Protein AF-A0AAD7THH6-F1 (afdb_monomer_lite)

InterPro domains:
  IPR002044 Carbohydrate binding module family 20 [PF00686] (6-81)
  IPR002044 Carbohydrate binding module family 20 [PS51166] (1-86)
  IPR002044 Carbohydrate binding module family 20 [SM01065] (1-83)
  IPR013783 Immunoglobulin-like fold [G3DSA:2.60.40.10] (3-86)
  IPR013784 Carbohydrate-binding-like fold [SSF49452] (5-85)

Organism: NCBI:txid1111947

pLDDT: mean 92.35, std 12.24, range [40.47, 98.69]

Structure (mmCIF, N/CA/C/O backbone):
data_AF-A0AAD7THH6-F1
#
_entry.id   AF-A0AAD7THH6-F1
#
loop_
_atom_site.group_PDB
_atom_site.id
_atom_site.type_symbol
_atom_site.label_atom_id
_atom_site.label_alt_id
_atom_site.label_comp_id
_atom_site.label_asym_id
_atom_site.label_entity_id
_atom_site.label_seq_id
_atom_site.pdbx_PDB_ins_code
_atom_site.Cartn_x
_atom_site.Cartn_y
_atom_site.Cartn_z
_atom_site.occupancy
_atom_site.B_iso_or_equiv
_atom_site.auth_seq_id
_atom_site.auth_comp_id
_atom_site.auth_asym_id
_atom_site.auth_atom_id
_atom_site.pdbx_PDB_model_num
ATOM 1 N N . MET A 1 1 ? 12.698 0.909 -31.842 1.00 40.47 1 MET A N 1
ATOM 2 C CA . MET A 1 1 ? 12.379 1.640 -30.598 1.00 40.47 1 MET A CA 1
ATOM 3 C C . MET A 1 1 ? 12.294 0.603 -29.492 1.00 40.47 1 MET A C 1
ATOM 5 O O . MET A 1 1 ? 11.523 -0.333 -29.642 1.00 40.47 1 MET A O 1
ATOM 9 N N . LEU A 1 2 ? 13.151 0.678 -28.473 1.00 42.34 2 LEU A N 1
ATOM 10 C CA . LEU A 1 2 ? 13.078 -0.213 -27.312 1.00 42.34 2 LEU A CA 1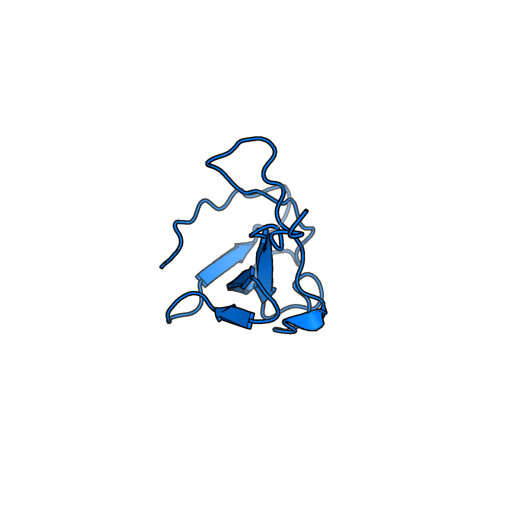
ATOM 11 C C . LEU A 1 2 ? 12.004 0.338 -26.371 1.00 42.34 2 LEU A C 1
ATOM 13 O O . LEU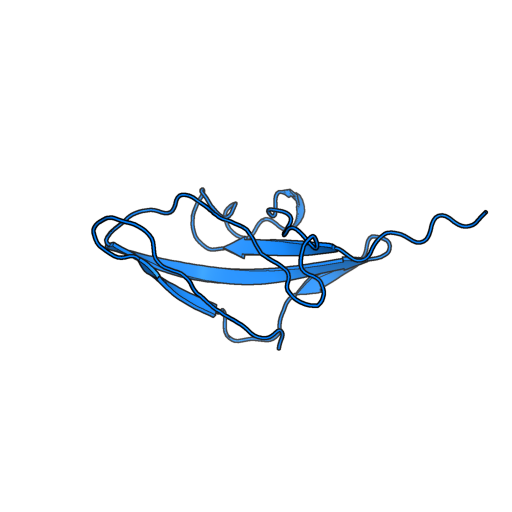 A 1 2 ? 12.124 1.470 -25.909 1.00 42.34 2 LEU A O 1
ATOM 17 N N . ASN A 1 3 ? 10.959 -0.448 -26.115 1.00 49.97 3 ASN A N 1
ATOM 18 C CA . ASN A 1 3 ? 10.012 -0.178 -25.040 1.00 49.97 3 ASN A CA 1
ATOM 19 C C . ASN A 1 3 ? 10.781 -0.313 -23.723 1.00 49.97 3 ASN A C 1
ATOM 21 O O . ASN A 1 3 ? 10.998 -1.428 -23.257 1.00 49.97 3 ASN A O 1
ATOM 25 N N . VAL A 1 4 ? 11.239 0.797 -23.147 1.00 51.00 4 VAL A N 1
ATOM 26 C CA . VAL A 1 4 ? 11.726 0.792 -21.766 1.00 51.00 4 VAL A CA 1
ATOM 27 C C . VAL A 1 4 ? 10.511 0.449 -20.902 1.00 51.00 4 VAL A C 1
ATOM 29 O O . VAL A 1 4 ? 9.526 1.189 -20.958 1.00 51.00 4 VAL A O 1
ATOM 32 N N . PRO A 1 5 ? 10.503 -0.663 -20.149 1.00 54.22 5 PRO A N 1
ATOM 33 C CA . PRO A 1 5 ? 9.418 -0.932 -19.220 1.00 54.22 5 PRO A CA 1
ATOM 34 C C . PRO A 1 5 ? 9.386 0.229 -18.227 1.00 54.22 5 PRO A C 1
ATOM 36 O O . PRO A 1 5 ? 10.382 0.468 -17.547 1.00 54.22 5 PRO A O 1
ATOM 39 N N . ALA A 1 6 ? 8.293 0.989 -18.186 1.00 65.69 6 ALA A N 1
ATOM 40 C CA . ALA A 1 6 ? 8.168 2.099 -17.252 1.00 65.69 6 ALA A CA 1
ATOM 41 C C . ALA A 1 6 ? 8.389 1.577 -15.822 1.00 65.69 6 ALA A C 1
ATOM 43 O O . ALA A 1 6 ? 7.747 0.608 -15.403 1.00 65.69 6 ALA A O 1
ATOM 44 N N . GLU A 1 7 ? 9.332 2.181 -15.099 1.00 77.38 7 GLU A N 1
ATOM 45 C CA . GLU A 1 7 ? 9.506 1.928 -13.675 1.00 77.38 7 GLU A CA 1
ATOM 46 C C . GLU A 1 7 ? 8.257 2.424 -12.955 1.00 77.38 7 GLU A C 1
ATOM 48 O O . GLU A 1 7 ? 7.917 3.604 -13.017 1.00 77.38 7 GLU A O 1
ATOM 53 N N . ASN A 1 8 ? 7.550 1.501 -12.314 1.00 90.19 8 ASN A N 1
ATOM 54 C CA . ASN A 1 8 ? 6.323 1.803 -11.600 1.00 90.19 8 ASN A CA 1
ATOM 55 C C . ASN A 1 8 ? 6.450 1.295 -10.165 1.00 90.19 8 ASN A C 1
ATOM 57 O O . ASN A 1 8 ? 6.912 0.171 -9.928 1.00 90.19 8 ASN A O 1
ATOM 61 N N . ILE A 1 9 ? 6.022 2.135 -9.227 1.00 95.19 9 ILE A N 1
ATOM 62 C CA . ILE A 1 9 ? 5.924 1.799 -7.811 1.00 95.19 9 ILE A CA 1
ATOM 63 C C . ILE A 1 9 ? 4.492 1.351 -7.536 1.00 95.19 9 ILE A C 1
ATOM 65 O O . ILE A 1 9 ? 3.531 1.983 -7.980 1.00 95.19 9 ILE A O 1
ATOM 69 N N . TYR A 1 10 ? 4.363 0.249 -6.812 1.00 97.06 10 TYR A N 1
ATOM 70 C CA . TYR A 1 10 ? 3.097 -0.323 -6.382 1.00 97.06 10 TYR A CA 1
ATOM 71 C C . TYR A 1 10 ? 3.104 -0.512 -4.865 1.00 97.06 10 TYR A C 1
ATOM 73 O O . TYR A 1 10 ? 4.164 -0.501 -4.241 1.00 97.06 10 TYR A O 1
ATOM 81 N N . ILE A 1 11 ? 1.928 -0.724 -4.284 1.00 98.25 11 ILE A N 1
ATOM 82 C CA . ILE A 1 11 ? 1.731 -1.045 -2.869 1.00 98.25 11 ILE A CA 1
ATOM 83 C C . ILE A 1 11 ? 0.887 -2.315 -2.722 1.00 98.25 11 ILE A C 1
ATOM 85 O O . ILE A 1 11 ? -0.092 -2.522 -3.444 1.00 98.25 11 ILE A O 1
ATOM 89 N N . THR A 1 12 ? 1.261 -3.163 -1.768 1.00 98.69 12 THR A N 1
ATOM 90 C CA . THR A 1 12 ? 0.457 -4.296 -1.291 1.00 98.69 12 THR A CA 1
ATOM 91 C C . THR A 1 12 ? 0.678 -4.491 0.213 1.00 98.69 12 THR A C 1
ATOM 93 O O . THR A 1 12 ? 1.639 -3.956 0.769 1.00 98.69 12 THR A O 1
ATOM 96 N N . GLY A 1 13 ? -0.219 -5.200 0.894 1.00 98.56 13 GLY A N 1
ATOM 97 C CA . GLY A 1 13 ? -0.214 -5.289 2.349 1.00 98.56 13 GLY A CA 1
ATOM 98 C C . GLY A 1 13 ? -1.173 -6.321 2.919 1.00 98.56 13 GLY A C 1
ATOM 99 O O . GLY A 1 13 ? -1.769 -7.108 2.191 1.00 98.56 13 GLY A O 1
ATOM 100 N N . SER A 1 14 ? -1.315 -6.299 4.239 1.00 98.69 14 SER A N 1
ATOM 101 C CA . SER A 1 14 ? -1.935 -7.351 5.050 1.00 98.69 14 SER A CA 1
ATOM 102 C C . SER A 1 14 ? -3.459 -7.450 4.972 1.00 98.69 14 SER A C 1
ATOM 104 O O . SER A 1 14 ? -4.028 -8.351 5.583 1.00 98.69 14 SER A O 1
ATOM 106 N N . VAL A 1 15 ? -4.123 -6.527 4.274 1.00 98.44 15 VAL A N 1
ATOM 107 C CA . VAL A 1 15 ? -5.587 -6.470 4.159 1.00 98.44 15 VAL A CA 1
ATOM 108 C C . VAL A 1 15 ? -6.027 -6.607 2.706 1.00 98.44 15 VAL A C 1
ATOM 110 O O . VAL A 1 15 ? -5.298 -6.207 1.799 1.00 98.44 15 VAL A O 1
ATOM 113 N N . ASP A 1 16 ? -7.257 -7.071 2.481 1.00 98.38 16 ASP A N 1
ATOM 114 C CA . ASP A 1 16 ? -7.863 -7.217 1.148 1.00 98.38 16 ASP A CA 1
ATOM 115 C C . ASP A 1 16 ? -7.789 -5.933 0.313 1.00 98.38 16 ASP A C 1
ATOM 117 O O . ASP A 1 16 ? -7.472 -5.971 -0.874 1.00 98.38 16 ASP A O 1
ATOM 121 N N . ALA A 1 17 ? -8.007 -4.772 0.940 1.00 98.25 17 ALA A N 1
ATOM 122 C CA . ALA A 1 17 ? -7.892 -3.473 0.276 1.00 98.25 17 ALA A CA 1
ATOM 123 C C . ALA A 1 17 ? -6.476 -3.205 -0.272 1.00 98.25 17 ALA A C 1
ATOM 125 O O . ALA A 1 17 ? -6.327 -2.479 -1.250 1.00 98.25 17 ALA A O 1
ATOM 126 N N . LEU A 1 18 ? -5.452 -3.826 0.320 1.00 98.56 18 LEU A N 1
ATOM 127 C CA . LEU A 1 18 ? -4.062 -3.833 -0.136 1.00 98.56 18 LEU A CA 1
ATOM 128 C C . LEU A 1 18 ? -3.648 -5.190 -0.724 1.00 98.56 18 LEU A C 1
ATOM 130 O O . LEU A 1 18 ? -2.460 -5.474 -0.859 1.00 98.56 18 LEU A O 1
ATOM 134 N N . GLN A 1 19 ? -4.612 -6.003 -1.150 1.00 98.62 19 GLN A N 1
ATOM 135 C CA . GLN A 1 19 ? -4.394 -7.186 -1.981 1.00 98.62 19 GLN A CA 1
ATOM 136 C C . GLN A 1 19 ? -3.631 -8.332 -1.297 1.00 98.62 19 GLN A C 1
ATOM 138 O O . GLN A 1 19 ? -3.039 -9.155 -1.990 1.00 98.62 19 GLN A O 1
ATOM 143 N N . ASN A 1 20 ? -3.659 -8.418 0.039 1.00 98.19 20 ASN A N 1
ATOM 144 C CA . ASN A 1 20 ? -3.144 -9.561 0.812 1.00 98.19 20 ASN A CA 1
ATOM 145 C C . ASN A 1 20 ? -1.730 -10.010 0.398 1.00 98.19 20 ASN A C 1
ATOM 147 O O . ASN A 1 20 ? -1.495 -11.181 0.098 1.00 98.19 20 ASN A O 1
ATOM 151 N N . TRP A 1 21 ? -0.795 -9.060 0.350 1.00 98.31 21 TRP A N 1
ATOM 152 C CA . TRP A 1 21 ? 0.604 -9.258 -0.047 1.00 98.31 21 TRP A CA 1
ATOM 153 C C . TRP A 1 21 ? 0.824 -9.788 -1.474 1.00 98.31 21 TRP A C 1
ATOM 155 O O . TRP A 1 21 ? 1.924 -10.240 -1.788 1.00 98.31 21 TRP A O 1
ATOM 165 N N . SER A 1 22 ? -0.180 -9.731 -2.357 1.00 98.19 22 SER A N 1
ATOM 166 C CA . SER A 1 22 ? -0.069 -10.175 -3.749 1.00 98.19 22 SER A CA 1
ATOM 167 C C . SER A 1 22 ? 0.711 -9.167 -4.604 1.00 98.19 22 SER A C 1
ATOM 169 O O . SER A 1 22 ? 0.208 -8.071 -4.872 1.00 98.19 22 SER A O 1
ATOM 171 N N . PRO A 1 23 ? 1.894 -9.530 -5.140 1.00 95.88 23 PRO A N 1
ATOM 172 C CA . PRO A 1 23 ? 2.605 -8.672 -6.081 1.00 95.88 23 PRO A CA 1
ATOM 173 C C . PRO A 1 23 ? 1.850 -8.526 -7.390 1.00 95.88 23 PRO A C 1
ATOM 175 O O . PRO A 1 23 ? 1.901 -7.464 -8.001 1.00 95.88 23 PRO A O 1
ATOM 178 N N . ASP A 1 24 ? 1.148 -9.571 -7.823 1.00 95.75 24 ASP A N 1
ATOM 179 C CA . ASP A 1 24 ? 0.448 -9.598 -9.106 1.00 95.75 24 ASP A CA 1
ATOM 180 C C . ASP A 1 24 ? -0.699 -8.589 -9.129 1.00 95.75 24 ASP A C 1
ATOM 182 O O . ASP A 1 24 ? -0.831 -7.840 -10.097 1.00 95.75 24 ASP A O 1
ATOM 186 N N . ASN A 1 25 ? -1.440 -8.492 -8.021 1.00 97.00 25 ASN A N 1
ATOM 187 C CA . ASN A 1 25 ? -2.591 -7.600 -7.882 1.00 97.00 25 ASN A CA 1
ATOM 188 C C . ASN A 1 25 ? -2.263 -6.256 -7.213 1.00 97.00 25 ASN A C 1
ATOM 190 O O . ASN A 1 25 ? -3.164 -5.440 -7.050 1.00 97.00 25 ASN A O 1
ATOM 194 N N . ALA A 1 26 ? -1.004 -6.014 -6.824 1.00 97.69 26 ALA A N 1
ATOM 195 C CA . ALA A 1 26 ? -0.584 -4.798 -6.127 1.00 97.69 26 ALA A CA 1
ATOM 196 C C . ALA A 1 26 ? -1.078 -3.511 -6.814 1.00 97.69 26 ALA A C 1
ATOM 198 O O . ALA A 1 26 ? -1.116 -3.409 -8.043 1.00 97.69 26 ALA A O 1
ATOM 199 N N . LEU A 1 27 ? -1.418 -2.504 -6.010 1.00 98.06 27 LEU A N 1
ATOM 200 C CA . LEU A 1 27 ? -2.017 -1.257 -6.481 1.00 98.06 27 LEU A CA 1
ATOM 201 C C . LEU A 1 27 ? -0.942 -0.297 -6.990 1.00 98.06 27 LEU A C 1
ATOM 203 O O . LEU A 1 27 ? 0.046 -0.071 -6.300 1.00 98.06 27 LEU A O 1
ATOM 207 N N . ILE A 1 28 ? -1.128 0.290 -8.173 1.00 96.3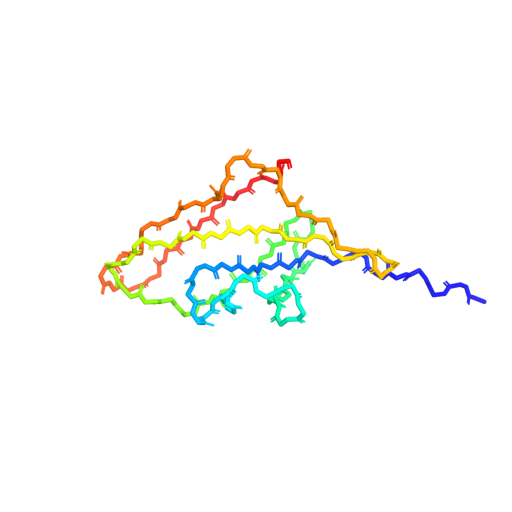8 28 ILE A N 1
ATOM 208 C CA . ILE A 1 28 ? -0.167 1.230 -8.770 1.00 96.38 28 ILE A CA 1
ATOM 209 C C . ILE A 1 28 ? -0.250 2.619 -8.125 1.00 96.38 28 ILE A C 1
ATOM 211 O O . ILE A 1 28 ? -1.342 3.158 -7.944 1.00 96.38 28 ILE A O 1
ATOM 215 N N . LEU A 1 29 ? 0.898 3.226 -7.817 1.00 96.81 29 LEU A N 1
ATOM 216 C CA . LEU A 1 29 ? 0.966 4.620 -7.379 1.00 96.81 29 LEU A CA 1
ATOM 217 C C . LEU A 1 29 ? 1.046 5.564 -8.588 1.00 96.81 29 LEU A C 1
ATOM 219 O O . LEU A 1 29 ? 1.724 5.288 -9.577 1.00 96.81 29 LEU A O 1
ATOM 223 N N . SER A 1 30 ? 0.398 6.723 -8.484 1.00 95.06 30 SER A N 1
ATOM 224 C CA . SER A 1 30 ? 0.485 7.797 -9.473 1.00 95.06 30 SER A CA 1
ATOM 225 C C . SER A 1 30 ? 1.812 8.546 -9.355 1.00 95.06 30 SER A C 1
ATOM 227 O O . SER A 1 30 ? 2.165 9.003 -8.272 1.00 95.06 30 SER A O 1
ATOM 229 N N . ALA A 1 31 ? 2.507 8.735 -10.480 1.00 92.62 31 ALA A N 1
ATOM 230 C CA . ALA A 1 31 ? 3.720 9.553 -10.588 1.00 92.62 31 ALA A CA 1
ATOM 231 C C . ALA A 1 31 ? 3.437 11.006 -11.035 1.00 92.62 31 ALA A C 1
ATOM 233 O O . ALA A 1 31 ? 4.341 11.704 -11.491 1.00 92.62 31 ALA A O 1
ATOM 234 N N . ALA A 1 32 ? 2.183 11.470 -10.943 1.00 91.06 32 ALA A N 1
ATOM 235 C CA . ALA A 1 32 ? 1.771 12.788 -11.444 1.00 91.06 32 ALA A CA 1
ATOM 236 C C . ALA A 1 32 ? 2.524 13.970 -10.800 1.00 91.06 32 ALA A C 1
ATOM 238 O O . ALA A 1 32 ? 2.627 15.027 -11.414 1.00 91.06 32 ALA A O 1
ATOM 239 N N . ASN A 1 33 ? 3.068 13.781 -9.593 1.00 88.94 33 ASN A N 1
ATOM 240 C CA . ASN A 1 33 ? 3.807 14.793 -8.835 1.00 88.94 33 ASN A CA 1
ATOM 241 C C . ASN A 1 33 ? 5.277 14.391 -8.618 1.00 88.94 33 ASN A C 1
ATOM 243 O O . ASN A 1 33 ? 5.828 14.621 -7.541 1.00 88.94 33 ASN A O 1
ATOM 247 N N . TYR A 1 34 ? 5.903 13.747 -9.611 1.00 83.88 34 TYR A N 1
ATOM 248 C CA . TYR A 1 34 ? 7.297 13.296 -9.532 1.00 83.88 34 TYR A CA 1
ATOM 249 C C . TYR A 1 34 ? 8.228 14.387 -8.948 1.00 83.88 34 TYR A C 1
ATOM 251 O O . TYR A 1 34 ? 8.147 15.540 -9.381 1.00 83.88 34 TYR A O 1
ATOM 259 N N . PRO A 1 35 ? 9.118 14.061 -7.986 1.00 89.81 35 PRO A N 1
ATOM 260 C CA . PRO A 1 35 ? 9.550 12.724 -7.555 1.00 89.81 35 PRO A CA 1
ATOM 261 C C . PRO A 1 35 ? 8.678 12.064 -6.472 1.00 89.81 35 PRO A C 1
ATOM 263 O O . PRO A 1 35 ? 9.132 11.137 -5.811 1.00 89.81 35 PRO A O 1
ATOM 266 N N . ILE A 1 36 ? 7.443 12.527 -6.261 1.00 90.88 36 ILE A N 1
ATOM 267 C CA . ILE A 1 36 ? 6.510 11.932 -5.298 1.00 90.88 36 ILE A CA 1
ATOM 268 C C . ILE A 1 36 ? 5.550 10.987 -6.025 1.00 90.88 36 ILE A C 1
ATOM 270 O O . ILE A 1 36 ? 4.872 11.379 -6.980 1.00 90.88 36 ILE A O 1
ATOM 274 N N . TRP A 1 37 ? 5.459 9.756 -5.522 1.00 94.25 37 TRP A N 1
ATOM 275 C CA . TRP A 1 37 ? 4.449 8.776 -5.913 1.00 94.25 37 TRP A CA 1
ATOM 276 C C . TRP A 1 37 ? 3.346 8.717 -4.859 1.00 94.25 37 TRP A C 1
ATOM 278 O O . TRP A 1 37 ? 3.642 8.682 -3.666 1.00 94.25 37 TRP A O 1
ATOM 288 N N . SER A 1 38 ? 2.077 8.688 -5.271 1.00 96.56 38 SER A N 1
ATOM 289 C CA . SER A 1 38 ? 0.960 8.653 -4.319 1.00 96.56 38 SER A CA 1
ATOM 290 C C . SER A 1 38 ? -0.255 7.864 -4.802 1.00 96.56 38 SER A C 1
ATOM 292 O O . SER A 1 38 ? -0.490 7.685 -5.997 1.00 96.56 38 SER A O 1
ATOM 294 N N . ILE A 1 39 ? -1.042 7.384 -3.841 1.00 97.56 39 ILE A N 1
ATOM 295 C CA . ILE A 1 39 ? -2.340 6.740 -4.043 1.00 97.56 39 ILE A CA 1
ATOM 296 C C . ILE A 1 39 ? -3.237 7.048 -2.839 1.00 97.56 39 ILE A C 1
ATOM 298 O O . ILE A 1 39 ? -2.751 7.238 -1.725 1.00 97.56 39 ILE A O 1
ATOM 302 N N . THR A 1 40 ? -4.549 7.086 -3.054 1.00 97.88 40 THR A N 1
ATOM 303 C CA . THR A 1 40 ? -5.552 7.099 -1.983 1.00 97.88 40 THR A CA 1
ATOM 304 C C . THR A 1 40 ? -6.295 5.771 -1.999 1.00 97.88 40 THR A C 1
ATOM 306 O O . THR A 1 40 ? -6.812 5.369 -3.040 1.00 97.88 40 THR A O 1
ATOM 309 N N . VAL A 1 41 ? -6.345 5.087 -0.854 1.00 97.81 41 VAL A N 1
ATOM 310 C CA . VAL A 1 41 ? -6.978 3.769 -0.705 1.00 97.81 41 VAL A CA 1
ATOM 311 C C . VAL A 1 41 ? -7.953 3.813 0.466 1.00 97.81 41 VAL A C 1
ATOM 313 O O . VAL A 1 41 ? -7.627 4.339 1.528 1.00 97.81 41 VAL A O 1
ATOM 316 N N . ASN A 1 42 ? -9.144 3.241 0.282 1.00 98.06 42 ASN A N 1
ATOM 317 C CA . ASN A 1 42 ? -10.088 3.032 1.377 1.00 98.06 42 ASN A CA 1
ATOM 318 C C . ASN A 1 42 ? -9.634 1.825 2.200 1.00 98.06 42 ASN A C 1
ATOM 320 O O . ASN A 1 42 ? -9.601 0.707 1.687 1.00 98.06 42 ASN A O 1
ATOM 324 N N . LEU A 1 43 ? -9.286 2.054 3.463 1.00 97.88 43 LEU A N 1
ATOM 325 C CA . LEU A 1 43 ? -8.781 1.028 4.372 1.00 97.88 43 LEU A CA 1
ATOM 326 C C . LEU A 1 43 ? -9.766 0.777 5.524 1.00 97.88 43 LEU A C 1
ATOM 328 O O . LEU A 1 43 ? -10.540 1.676 5.866 1.00 97.88 43 LEU A O 1
ATOM 332 N N . PRO A 1 44 ? -9.741 -0.418 6.146 1.00 97.75 44 PRO A N 1
ATOM 333 C CA . PRO A 1 44 ? -10.495 -0.677 7.368 1.00 97.75 44 PRO A CA 1
ATOM 334 C C . PRO A 1 44 ? -10.168 0.360 8.445 1.00 97.75 44 PRO A C 1
ATOM 336 O O . PRO A 1 44 ? -8.996 0.657 8.674 1.00 97.75 44 PRO A O 1
ATOM 339 N N . ALA A 1 45 ? -11.188 0.914 9.099 1.00 97.88 45 ALA A N 1
ATOM 340 C CA . ALA A 1 45 ? -11.019 1.866 10.196 1.00 97.88 45 ALA A CA 1
ATOM 341 C C . ALA A 1 45 ? -10.506 1.175 11.472 1.00 97.88 45 ALA A C 1
ATOM 343 O O . ALA A 1 45 ? -10.709 -0.028 11.653 1.00 97.88 45 ALA A O 1
ATOM 344 N N . SER A 1 46 ? -9.868 1.937 12.366 1.00 97.88 46 SER A N 1
ATOM 345 C CA . SER A 1 46 ? -9.365 1.456 13.666 1.00 97.88 46 SER A CA 1
ATOM 346 C C . SER A 1 46 ? -8.543 0.158 13.582 1.00 97.88 46 SER A C 1
ATOM 348 O O . SER A 1 46 ? -8.682 -0.723 14.429 1.00 97.88 46 SER A O 1
ATOM 350 N N . SER A 1 47 ? -7.728 0.009 12.538 1.00 97.75 47 SER A N 1
ATOM 351 C CA . SER A 1 47 ? -7.019 -1.236 12.228 1.00 97.75 47 SER A CA 1
ATOM 352 C C . SER A 1 47 ? -5.528 -0.983 12.041 1.00 97.75 47 SER A C 1
ATOM 354 O O . SER A 1 47 ? -5.139 -0.028 11.367 1.00 97.75 47 SER A O 1
ATOM 356 N N . THR A 1 48 ? -4.691 -1.856 12.606 1.00 98.12 48 THR A N 1
ATOM 357 C CA . THR A 1 48 ? -3.258 -1.896 12.289 1.00 98.12 48 THR A CA 1
ATOM 358 C C . THR A 1 48 ? -3.058 -2.655 10.984 1.00 98.12 48 THR A C 1
ATOM 360 O O . THR A 1 48 ? -3.503 -3.793 10.844 1.00 98.12 48 THR A O 1
ATOM 363 N N . ILE A 1 49 ? -2.411 -2.007 10.021 1.00 98.38 49 ILE A N 1
ATOM 364 C CA . ILE A 1 49 ? -2.213 -2.507 8.664 1.00 98.38 49 ILE A CA 1
ATOM 365 C C . ILE A 1 49 ? -0.725 -2.478 8.367 1.00 98.38 49 ILE A C 1
ATOM 367 O O . ILE A 1 49 ? -0.077 -1.444 8.523 1.00 98.38 49 ILE A O 1
ATOM 371 N N . GLU A 1 50 ? -0.206 -3.608 7.905 1.00 98.62 50 GLU A N 1
ATOM 372 C CA . GLU A 1 50 ? 1.153 -3.709 7.399 1.00 98.62 50 GLU A CA 1
ATOM 373 C C . GLU A 1 50 ? 1.147 -3.656 5.876 1.00 98.62 50 GLU A C 1
ATOM 375 O O . GLU A 1 50 ? 0.226 -4.157 5.226 1.00 98.62 50 GLU A O 1
ATOM 380 N N . TYR A 1 51 ? 2.173 -3.050 5.296 1.00 98.56 51 TYR A N 1
ATOM 381 C CA . TYR A 1 51 ? 2.307 -2.929 3.850 1.00 98.56 51 TYR A CA 1
ATOM 382 C C . TYR A 1 51 ? 3.768 -2.766 3.439 1.00 98.56 51 TYR A C 1
ATOM 384 O O . TYR A 1 51 ? 4.648 -2.489 4.257 1.00 98.56 51 TYR A O 1
ATOM 392 N N . LYS A 1 52 ? 4.018 -2.934 2.142 1.00 98.50 52 LYS A N 1
ATOM 393 C CA . LYS A 1 52 ? 5.286 -2.599 1.497 1.00 98.50 52 LYS A CA 1
ATOM 394 C C . LYS A 1 52 ? 5.047 -1.988 0.135 1.00 98.50 52 LYS A C 1
ATOM 396 O O . LYS A 1 52 ? 4.067 -2.302 -0.550 1.00 98.50 52 LYS A O 1
ATOM 401 N N . TYR A 1 53 ? 6.009 -1.177 -0.275 1.00 97.75 53 TYR A N 1
ATOM 402 C CA . TYR A 1 53 ? 6.133 -0.806 -1.668 1.00 97.75 53 TYR A CA 1
ATOM 403 C C . TYR A 1 53 ? 6.859 -1.904 -2.449 1.00 97.75 53 TYR A C 1
ATOM 405 O O . TYR A 1 53 ? 7.766 -2.573 -1.946 1.00 97.75 53 TYR A O 1
ATOM 413 N N . ILE A 1 54 ? 6.460 -2.087 -3.704 1.00 97.19 54 ILE A N 1
ATOM 414 C CA . ILE A 1 54 ? 7.179 -2.923 -4.660 1.00 97.19 54 ILE A CA 1
ATOM 415 C C . ILE A 1 54 ? 7.465 -2.121 -5.923 1.00 97.19 54 ILE A C 1
ATOM 417 O O . ILE A 1 54 ? 6.608 -1.411 -6.449 1.00 97.19 54 ILE A O 1
ATOM 421 N N . ARG A 1 55 ? 8.679 -2.260 -6.438 1.00 95.12 55 ARG A N 1
ATOM 422 C CA . ARG A 1 55 ? 9.074 -1.745 -7.742 1.00 95.12 55 ARG A CA 1
ATOM 423 C C . ARG A 1 55 ? 8.923 -2.866 -8.757 1.00 95.12 55 ARG A C 1
ATOM 425 O O . ARG A 1 55 ? 9.512 -3.933 -8.588 1.00 95.12 55 ARG A O 1
ATOM 432 N N . LYS A 1 56 ? 8.174 -2.615 -9.832 1.00 92.94 56 LYS A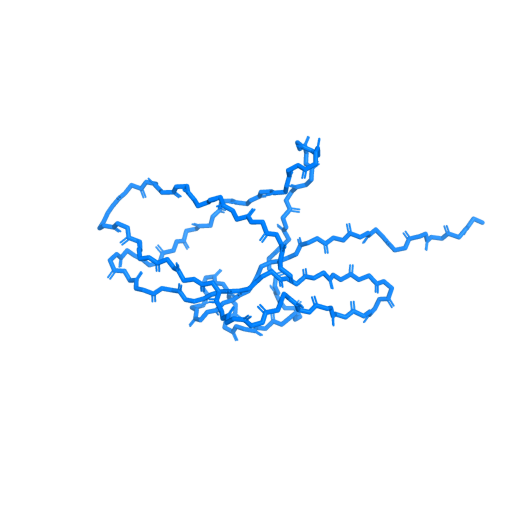 N 1
ATOM 433 C CA . LYS A 1 56 ? 8.144 -3.512 -10.995 1.00 92.94 56 LYS A CA 1
ATOM 434 C C . LYS A 1 56 ? 8.911 -2.875 -12.142 1.00 92.94 56 LYS A C 1
ATOM 436 O O . LYS A 1 56 ? 8.561 -1.788 -12.599 1.00 92.94 56 LYS A O 1
ATOM 441 N N . TYR A 1 57 ? 9.954 -3.554 -12.606 1.00 89.94 57 TYR A N 1
ATOM 442 C CA . TYR A 1 57 ? 10.774 -3.097 -13.723 1.00 89.94 57 TYR A CA 1
ATOM 443 C C . TYR A 1 57 ? 11.270 -4.293 -14.532 1.00 89.94 57 TYR A C 1
ATOM 445 O O . TYR A 1 57 ? 11.854 -5.221 -13.983 1.00 89.94 57 TYR A O 1
ATOM 453 N N . ASN A 1 58 ? 11.029 -4.275 -15.844 1.00 87.50 58 ASN A N 1
ATOM 454 C CA . ASN A 1 58 ? 11.458 -5.331 -16.767 1.00 87.50 58 ASN A CA 1
ATOM 455 C C . ASN A 1 58 ? 11.059 -6.760 -16.336 1.00 87.50 58 ASN A C 1
ATOM 457 O O . ASN A 1 58 ? 11.852 -7.693 -16.427 1.00 87.50 58 ASN A O 1
ATOM 461 N N . GLY A 1 59 ? 9.840 -6.920 -15.811 1.00 85.38 59 GLY A N 1
ATOM 462 C CA . GLY A 1 59 ? 9.328 -8.206 -15.320 1.00 85.38 59 GLY A CA 1
ATOM 463 C C . GLY A 1 59 ? 9.872 -8.641 -13.954 1.00 85.38 59 GLY A C 1
ATOM 464 O O . GLY A 1 59 ? 9.372 -9.611 -13.395 1.00 85.38 59 GLY A O 1
ATOM 465 N N . ALA A 1 60 ? 10.842 -7.921 -13.387 1.00 91.50 60 ALA A N 1
ATOM 466 C CA . ALA A 1 60 ? 11.309 -8.148 -12.027 1.00 91.50 60 ALA A CA 1
ATOM 467 C C . ALA A 1 60 ? 10.440 -7.389 -11.018 1.00 91.50 60 ALA A C 1
ATOM 469 O O . ALA A 1 60 ? 10.038 -6.247 -11.262 1.00 91.50 60 ALA A O 1
ATOM 470 N N . VAL A 1 61 ? 10.193 -8.027 -9.873 1.00 95.69 61 VAL A N 1
ATOM 471 C CA . VAL A 1 61 ? 9.567 -7.424 -8.694 1.00 95.69 61 VAL A CA 1
ATOM 472 C C . VAL A 1 61 ? 10.635 -7.275 -7.618 1.00 95.69 61 VAL A C 1
ATOM 474 O O . VAL A 1 61 ? 11.203 -8.265 -7.162 1.00 95.69 61 VAL A O 1
ATOM 477 N N . THR A 1 62 ? 10.894 -6.042 -7.200 1.00 96.75 62 THR A N 1
ATOM 478 C CA . THR A 1 62 ? 11.769 -5.731 -6.068 1.00 96.75 62 THR A CA 1
ATOM 479 C C . THR A 1 62 ? 10.914 -5.201 -4.934 1.00 96.75 62 THR A C 1
ATOM 481 O O . THR A 1 62 ? 10.166 -4.245 -5.121 1.00 96.75 62 THR A O 1
ATOM 484 N N . TRP A 1 63 ? 11.013 -5.829 -3.771 1.00 97.56 63 TRP A N 1
ATOM 485 C CA . TRP A 1 63 ? 10.338 -5.376 -2.563 1.00 97.56 63 TRP A CA 1
ATOM 486 C C . TRP A 1 63 ? 11.183 -4.344 -1.833 1.00 97.56 63 TRP A C 1
ATOM 488 O O . TRP A 1 63 ? 12.411 -4.398 -1.875 1.00 97.56 63 TRP A O 1
ATOM 498 N N . GLU A 1 64 ? 10.510 -3.445 -1.131 1.00 96.88 64 GLU A N 1
ATOM 499 C CA . GLU A 1 64 ? 11.134 -2.616 -0.111 1.00 96.88 64 GLU A CA 1
ATOM 500 C C . GLU A 1 64 ? 11.771 -3.482 0.991 1.00 96.88 64 GLU A C 1
ATOM 502 O O . GLU A 1 64 ? 11.263 -4.559 1.347 1.00 96.88 64 GLU A O 1
ATOM 507 N N . SER A 1 65 ? 12.888 -3.002 1.536 1.00 96.81 65 SER A N 1
ATOM 508 C CA . SER A 1 65 ? 13.632 -3.687 2.594 1.00 96.8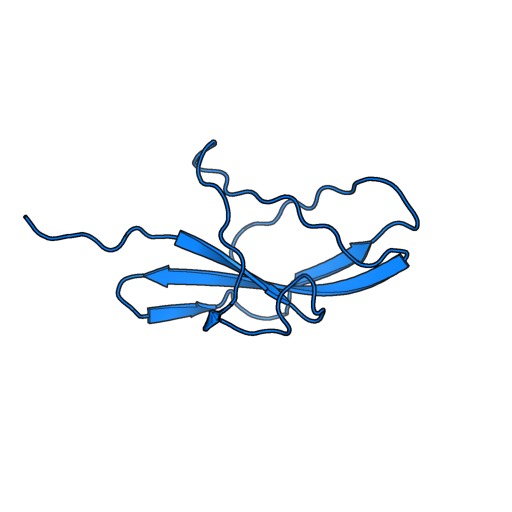1 65 SER A CA 1
ATOM 509 C C . SER A 1 65 ? 12.802 -3.872 3.876 1.00 96.81 65 SER A C 1
ATOM 511 O O . SER A 1 65 ? 11.910 -3.082 4.184 1.00 96.81 65 SER A O 1
ATOM 513 N N . ASP A 1 66 ? 13.093 -4.927 4.643 1.00 95.69 66 ASP A N 1
ATOM 514 C CA . ASP A 1 66 ? 12.472 -5.162 5.955 1.00 95.69 66 ASP A CA 1
ATOM 515 C C . ASP A 1 66 ? 12.842 -4.083 6.995 1.00 95.69 66 ASP A C 1
ATOM 517 O O . ASP A 1 66 ? 13.892 -3.445 6.878 1.00 95.69 66 ASP A O 1
ATOM 521 N N . PRO A 1 67 ? 12.017 -3.879 8.045 1.00 96.56 67 PRO A N 1
ATOM 522 C CA . PRO A 1 67 ? 10.727 -4.539 8.322 1.00 96.56 67 PRO A CA 1
ATOM 523 C C . PRO A 1 67 ? 9.584 -4.059 7.407 1.00 96.56 67 PRO A C 1
ATOM 525 O O . PRO A 1 67 ? 9.770 -3.141 6.616 1.00 96.56 67 PRO A O 1
ATOM 528 N N . ASN A 1 68 ? 8.384 -4.635 7.515 1.00 97.88 68 ASN A N 1
ATOM 529 C CA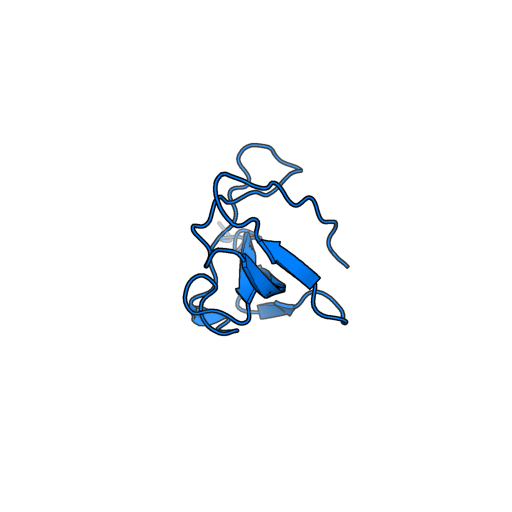 . ASN A 1 68 ? 7.179 -4.063 6.894 1.00 97.88 68 ASN A CA 1
ATOM 530 C C . ASN A 1 68 ? 6.943 -2.618 7.376 1.00 97.88 68 ASN A C 1
ATOM 532 O O . ASN A 1 68 ? 7.249 -2.294 8.526 1.00 97.88 68 ASN A O 1
ATOM 536 N N . ASN A 1 69 ? 6.377 -1.759 6.522 1.00 98.00 69 ASN A N 1
ATOM 537 C CA . ASN A 1 69 ? 5.777 -0.515 7.009 1.00 98.00 69 ASN A CA 1
ATOM 538 C C . ASN A 1 69 ? 4.478 -0.846 7.752 1.00 98.00 69 ASN A C 1
ATOM 540 O O . ASN A 1 69 ? 3.835 -1.860 7.467 1.00 98.00 69 ASN A O 1
ATOM 544 N N . SER A 1 70 ? 4.086 0.004 8.700 1.00 97.50 70 SER A N 1
ATOM 545 C CA . SER A 1 70 ? 2.883 -0.197 9.506 1.00 97.50 70 SER A CA 1
ATOM 546 C C . SER A 1 70 ? 2.200 1.129 9.811 1.00 97.50 70 SER A C 1
ATOM 548 O O . SER A 1 70 ? 2.853 2.099 10.195 1.00 97.50 70 SER A O 1
ATOM 550 N N . ILE A 1 71 ? 0.878 1.156 9.663 1.00 97.38 71 ILE A N 1
ATOM 551 C CA . ILE A 1 71 ? 0.018 2.271 10.072 1.00 97.38 71 ILE A CA 1
ATOM 552 C C . ILE A 1 71 ? -1.142 1.750 10.914 1.00 97.38 71 ILE A C 1
ATOM 554 O O . ILE A 1 71 ? -1.579 0.612 10.759 1.00 97.38 71 ILE A O 1
ATOM 558 N N . THR A 1 72 ? -1.682 2.601 11.785 1.00 97.94 72 THR A N 1
ATOM 559 C CA . THR A 1 72 ? -2.981 2.359 12.425 1.00 97.94 72 THR A CA 1
ATOM 560 C C . THR A 1 72 ? -3.965 3.403 11.930 1.00 97.94 72 THR A C 1
ATOM 562 O O . THR A 1 72 ? -3.753 4.601 12.119 1.00 97.94 72 THR A O 1
ATOM 565 N N . THR A 1 73 ? -5.020 2.955 11.255 1.00 97.56 73 THR A N 1
ATOM 566 C CA . THR A 1 73 ? -6.027 3.849 10.678 1.00 97.56 73 THR A CA 1
ATOM 567 C C . THR A 1 73 ? -6.878 4.501 11.773 1.00 97.56 73 THR A C 1
ATOM 569 O O . THR A 1 73 ? -7.157 3.875 12.802 1.00 97.56 73 THR A O 1
ATOM 572 N N . PRO A 1 74 ? -7.324 5.757 11.583 1.00 97.06 74 PRO A N 1
ATOM 573 C CA . PRO A 1 74 ? -8.263 6.382 12.506 1.00 97.06 74 PRO A CA 1
ATOM 574 C C . PRO A 1 74 ? -9.622 5.670 12.465 1.00 97.06 74 PRO A C 1
ATOM 576 O O . PRO A 1 74 ? -9.925 4.893 11.557 1.00 97.06 74 PRO A O 1
ATOM 579 N N . SER A 1 75 ? -10.481 5.971 13.438 1.00 97.19 75 SER A N 1
ATOM 580 C CA . SER A 1 75 ? -11.856 5.454 13.467 1.00 97.19 75 SER A CA 1
ATOM 581 C C . SER A 1 75 ? -12.741 6.014 12.349 1.00 97.19 75 SER A C 1
ATOM 583 O O . SER A 1 75 ? -13.767 5.421 12.023 1.00 97.19 75 SER A O 1
ATOM 585 N N . SER A 1 76 ? -12.371 7.160 11.772 1.00 95.94 76 SER A N 1
ATOM 586 C CA . SER A 1 76 ? -13.060 7.797 10.648 1.00 95.94 76 SER A CA 1
ATOM 587 C C . SER A 1 76 ? -12.172 8.854 9.980 1.00 95.94 76 SER A C 1
ATOM 589 O O . SER A 1 76 ? -11.160 9.273 10.543 1.00 95.94 76 SER A O 1
ATOM 591 N N . GLY A 1 77 ? -12.580 9.311 8.793 1.00 96.12 77 GLY A N 1
ATOM 592 C CA . GLY A 1 77 ? -11.893 10.365 8.047 1.00 96.12 77 GLY A CA 1
ATOM 593 C C . GLY A 1 77 ? -10.693 9.865 7.242 1.00 96.12 77 GLY A C 1
ATOM 594 O O . GLY A 1 77 ? -10.562 8.673 6.969 1.00 96.12 77 GLY A O 1
ATOM 595 N N . SER A 1 78 ? -9.834 10.803 6.847 1.00 94.62 78 SER A N 1
ATOM 596 C CA . SER A 1 78 ? -8.643 10.533 6.040 1.00 94.62 78 SER A CA 1
ATOM 597 C C . SER A 1 78 ? -7.373 10.703 6.866 1.00 94.62 78 SER A C 1
ATOM 599 O O . SER A 1 78 ? -7.280 11.596 7.706 1.00 94.62 78 SER A O 1
ATOM 601 N N . TYR A 1 79 ? -6.376 9.874 6.575 1.00 93.75 79 TYR A N 1
ATOM 602 C CA . TYR A 1 79 ? -5.032 9.954 7.135 1.00 93.75 79 TYR A CA 1
ATOM 603 C C . TYR A 1 79 ? -4.016 9.904 5.993 1.00 93.75 79 TYR A C 1
ATOM 605 O O . TYR A 1 79 ? -4.175 9.106 5.068 1.00 93.75 79 TYR A O 1
ATOM 613 N N . THR A 1 80 ? -2.987 10.748 6.058 1.00 96.44 80 THR A N 1
ATOM 614 C CA . THR A 1 80 ? -1.902 10.766 5.072 1.00 96.44 80 THR A CA 1
ATOM 615 C C . THR A 1 80 ? -0.637 10.222 5.710 1.00 96.44 80 THR A C 1
ATOM 617 O O . THR A 1 80 ? -0.122 10.811 6.659 1.00 96.44 80 THR A O 1
ATOM 620 N N . GLN A 1 81 ? -0.123 9.139 5.137 1.00 96.19 81 GLN A N 1
ATOM 621 C CA . GLN A 1 81 ? 1.185 8.584 5.452 1.00 96.19 81 GLN A CA 1
ATOM 622 C C . GLN A 1 81 ? 2.191 9.029 4.388 1.00 96.19 81 GLN A C 1
ATOM 624 O O . GLN A 1 81 ? 1.892 8.968 3.195 1.00 96.19 81 GLN A O 1
ATOM 629 N N . ASN A 1 82 ? 3.368 9.480 4.818 1.00 95.69 82 ASN A N 1
ATOM 630 C CA . ASN A 1 82 ? 4.476 9.816 3.928 1.00 95.69 82 ASN A CA 1
ATOM 631 C C . ASN A 1 82 ? 5.660 8.917 4.270 1.00 95.69 82 ASN A C 1
ATOM 633 O O . ASN A 1 82 ? 6.148 8.965 5.397 1.00 95.69 82 ASN A O 1
ATOM 637 N N . ASP A 1 83 ? 6.134 8.162 3.284 1.00 94.31 83 ASP A N 1
ATOM 638 C CA . ASP A 1 83 ? 7.236 7.217 3.437 1.00 94.31 83 ASP A CA 1
ATOM 639 C C . ASP A 1 83 ? 8.376 7.549 2.468 1.00 94.31 83 ASP A C 1
ATOM 641 O O . ASP A 1 83 ? 8.204 8.249 1.468 1.00 94.31 83 ASP A O 1
ATOM 645 N N . THR A 1 84 ? 9.564 7.034 2.770 1.00 91.75 84 THR A N 1
ATOM 646 C CA . THR A 1 84 ? 10.704 7.013 1.848 1.00 91.75 84 THR A CA 1
ATOM 647 C C . THR A 1 84 ? 11.063 5.560 1.596 1.00 91.75 84 THR A C 1
ATOM 649 O O . THR A 1 84 ? 11.140 4.783 2.545 1.00 91.75 84 THR A O 1
ATOM 652 N N . TRP A 1 85 ? 11.276 5.197 0.330 1.00 87.88 85 TRP A N 1
ATOM 653 C CA . TRP A 1 85 ? 11.700 3.846 -0.032 1.00 87.88 85 TRP A CA 1
ATOM 654 C C . TRP A 1 85 ? 12.983 3.452 0.718 1.00 87.88 85 TRP A C 1
ATOM 656 O O . TRP A 1 85 ? 13.921 4.252 0.785 1.00 87.88 85 TRP A O 1
ATOM 666 N N . ARG A 1 86 ? 13.024 2.217 1.234 1.00 88.00 86 ARG A N 1
ATOM 667 C CA . ARG A 1 86 ? 14.152 1.640 1.982 1.00 88.00 86 ARG A CA 1
ATOM 668 C C . ARG A 1 86 ? 14.964 0.642 1.165 1.00 88.00 86 ARG A C 1
ATOM 670 O O . ARG A 1 86 ? 14.395 -0.370 0.684 1.00 88.00 86 ARG A O 1
#

Secondary structure (DSSP, 8-state):
---PPPPEEEEEESSGGGGGG-TTTPEEPEEEETTEEE------TT-EEEEEEEEEETTEEEEPPSS-EEEE--SSS---------

Foldseek 3Di:
DDPFFDWWKFKAWCDVQRPRPDPVPTHTFDCPPPVDTHDDTDDDAQDKIWMWMWIDGPNDIDTADDDTDIDGHHNDDDDDDDDDGD

Sequence (86 aa):
MLNVPAENIYITGSVDALQNWSPDNALILSAANYPIWSITVNLPASSTIEYKYIRKYNGAVTWESDPNNSITTPSSGSYTQNDTWR

Radius of gyration: 13.65 Å; chains: 1; bounding box: 27×25×44 Å